Protein AF-A0AA86RTY0-F1 (afdb_monomer)

Solvent-accessible surface area (backbone atoms only — not comparable to full-atom values): 8370 Å² total; per-residue (Å²): 101,89,85,61,87,41,67,75,88,57,89,63,75,86,85,84,88,89,74,89,78,59,78,86,77,51,72,80,87,64,86,50,72,69,47,52,49,54,54,51,58,57,50,48,58,57,54,54,49,52,56,51,53,53,45,49,54,44,38,51,53,41,54,51,50,30,62,72,42,65,57,95,91,39,42,42,52,77,39,72,71,46,62,71,46,47,66,57,75,76,58,59,79,58,70,41,64,54,66,46,45,75,84,50,37,64,67,53,52,49,45,53,51,43,20,70,76,69,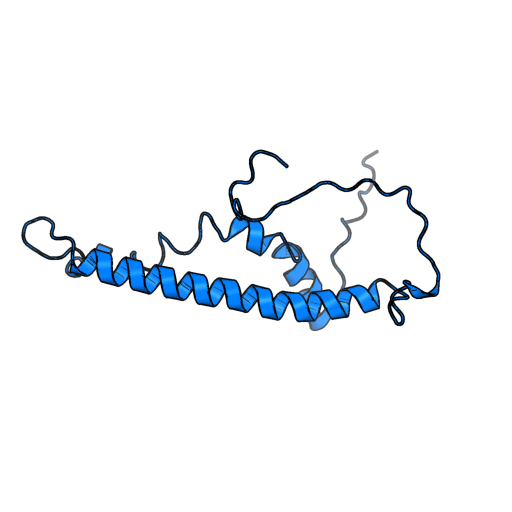69,53,81,76,85,69,77,77,82,75,75,77,85,124

Organism: NCBI:txid92480

Structure (mmCIF, N/CA/C/O backbone):
data_AF-A0AA86RTY0-F1
#
_entry.id   AF-A0AA86RTY0-F1
#
loop_
_atom_site.group_PDB
_atom_site.id
_atom_site.type_symbol
_atom_site.label_atom_id
_atom_site.label_alt_id
_atom_site.label_comp_id
_atom_site.label_asym_id
_atom_site.label_entity_id
_atom_site.label_seq_id
_atom_site.pdbx_PDB_ins_code
_atom_site.Cartn_x
_atom_site.Cartn_y
_atom_site.Cartn_z
_atom_site.occupancy
_atom_site.B_iso_or_equiv
_atom_site.auth_seq_id
_atom_site.auth_comp_id
_atom_site.auth_asym_id
_atom_site.auth_atom_id
_atom_site.pdbx_PDB_model_num
ATOM 1 N N . MET A 1 1 ? 12.054 -9.852 7.965 1.00 56.69 1 MET A N 1
ATOM 2 C CA . MET A 1 1 ? 12.010 -8.695 8.890 1.00 56.69 1 MET A CA 1
ATOM 3 C C . MET A 1 1 ? 11.259 -9.050 10.168 1.00 56.69 1 MET A C 1
ATOM 5 O O . MET A 1 1 ? 10.046 -9.225 10.128 1.00 56.69 1 MET A O 1
ATOM 9 N N . GLU A 1 2 ? 11.959 -9.172 11.294 1.00 52.41 2 GLU A N 1
ATOM 10 C CA . GLU A 1 2 ? 11.319 -9.241 12.615 1.00 52.41 2 GLU A CA 1
ATOM 11 C C . GLU A 1 2 ? 11.028 -7.813 13.103 1.00 52.41 2 GLU A C 1
ATOM 13 O O . GLU A 1 2 ? 11.868 -6.932 12.941 1.00 52.41 2 GLU A O 1
ATOM 18 N N . ASN A 1 3 ? 9.847 -7.590 13.697 1.00 75.50 3 ASN A N 1
ATOM 19 C CA . ASN A 1 3 ? 9.344 -6.306 14.234 1.00 75.50 3 ASN A CA 1
ATOM 20 C C . ASN A 1 3 ? 8.587 -5.371 13.271 1.00 75.50 3 ASN A C 1
ATOM 22 O O . ASN A 1 3 ? 8.643 -4.151 13.412 1.00 75.50 3 ASN A O 1
ATOM 26 N N . ASN A 1 4 ? 7.792 -5.922 12.350 1.00 68.00 4 ASN A N 1
ATOM 27 C CA . ASN A 1 4 ? 6.803 -5.110 11.635 1.00 68.00 4 ASN A CA 1
ATOM 28 C C . ASN A 1 4 ? 5.674 -4.662 12.580 1.00 68.00 4 ASN A C 1
ATOM 30 O O . ASN A 1 4 ? 5.064 -5.478 13.274 1.00 68.00 4 ASN A O 1
ATOM 34 N N . ILE A 1 5 ? 5.377 -3.362 12.577 1.00 75.75 5 ILE A N 1
ATOM 35 C CA . ILE A 1 5 ? 4.287 -2.754 13.357 1.00 75.75 5 ILE A CA 1
ATOM 36 C C . ILE A 1 5 ? 2.896 -3.051 12.771 1.00 75.75 5 ILE A C 1
ATOM 38 O O . ILE A 1 5 ? 1.929 -3.167 13.519 1.00 75.75 5 ILE A O 1
ATOM 42 N N . GLY A 1 6 ? 2.808 -3.257 11.453 1.00 69.75 6 GLY A N 1
ATOM 43 C CA . GLY A 1 6 ? 1.585 -3.584 10.714 1.00 69.75 6 GLY A CA 1
ATOM 44 C C . GLY A 1 6 ? 1.796 -4.759 9.755 1.00 69.75 6 GLY A C 1
ATOM 45 O O . GLY A 1 6 ? 2.922 -5.218 9.571 1.00 69.75 6 GLY A O 1
ATOM 46 N N . PHE A 1 7 ? 0.710 -5.296 9.185 1.00 74.94 7 PHE A N 1
ATOM 47 C CA . PHE A 1 7 ? 0.726 -6.519 8.355 1.00 74.94 7 PHE A CA 1
ATOM 48 C C . PHE A 1 7 ? 1.473 -7.706 8.987 1.00 74.94 7 PHE A C 1
ATOM 50 O O . PHE A 1 7 ? 2.094 -8.507 8.300 1.00 74.94 7 PHE A O 1
ATOM 57 N N . ARG A 1 8 ? 1.380 -7.864 10.312 1.00 77.62 8 ARG A N 1
ATOM 58 C CA . ARG A 1 8 ? 2.110 -8.901 11.070 1.00 77.62 8 ARG A CA 1
ATOM 59 C C . ARG A 1 8 ? 1.770 -10.339 10.671 1.00 77.62 8 ARG A C 1
ATOM 61 O O . ARG A 1 8 ? 2.541 -11.246 10.955 1.00 77.62 8 ARG A O 1
ATOM 68 N N . ILE A 1 9 ? 0.615 -10.543 10.042 1.00 83.50 9 ILE A N 1
ATOM 69 C CA . ILE A 1 9 ? 0.198 -11.844 9.511 1.00 83.50 9 ILE A CA 1
ATOM 70 C C . ILE A 1 9 ? 0.896 -12.181 8.182 1.00 83.50 9 ILE A C 1
ATOM 72 O O . ILE A 1 9 ? 1.016 -13.352 7.830 1.00 83.50 9 ILE A O 1
ATOM 76 N N . VAL A 1 10 ? 1.370 -11.164 7.451 1.00 82.88 10 VAL A N 1
ATOM 77 C CA . VAL A 1 10 ? 2.027 -11.302 6.148 1.00 82.88 10 VAL A CA 1
ATOM 78 C C . VAL A 1 10 ? 3.507 -11.615 6.350 1.00 82.88 10 VAL A C 1
ATOM 80 O O . VAL A 1 10 ? 4.209 -10.956 7.117 1.00 82.88 10 VAL A O 1
ATOM 83 N N . GLN A 1 11 ? 3.990 -12.630 5.638 1.00 85.44 11 GLN A N 1
ATOM 84 C CA . GLN A 1 11 ? 5.377 -13.079 5.708 1.00 85.44 11 GLN A CA 1
ATOM 85 C C . GLN A 1 11 ? 6.264 -12.216 4.803 1.00 85.44 11 GLN A C 1
ATOM 87 O O . GLN A 1 11 ? 6.458 -12.522 3.629 1.00 85.44 11 GLN A O 1
ATOM 92 N N . ASN A 1 12 ? 6.803 -11.126 5.351 1.00 83.62 12 ASN A N 1
ATOM 93 C CA . ASN A 1 12 ? 7.777 -10.283 4.655 1.00 83.62 12 ASN A CA 1
ATOM 94 C C . ASN A 1 12 ? 9.188 -10.880 4.784 1.00 83.62 12 ASN A C 1
ATOM 96 O O . ASN A 1 12 ? 9.735 -10.976 5.891 1.00 83.62 12 ASN A O 1
ATOM 100 N N . GLY A 1 13 ? 9.782 -11.256 3.651 1.00 85.81 13 GLY A N 1
ATOM 101 C CA . GLY A 1 13 ? 11.099 -11.887 3.581 1.00 85.81 13 GLY A CA 1
ATOM 102 C C . GLY A 1 13 ? 12.077 -11.111 2.705 1.00 85.81 13 GLY A C 1
ATOM 103 O O . GLY A 1 13 ? 11.712 -10.617 1.641 1.00 85.81 13 GLY A O 1
ATOM 104 N N . ASP A 1 14 ? 13.332 -11.052 3.142 1.00 86.31 14 ASP A N 1
ATOM 105 C CA . ASP A 1 14 ? 14.432 -10.532 2.336 1.00 86.31 14 ASP A CA 1
ATOM 106 C C . ASP A 1 14 ? 14.957 -11.652 1.432 1.00 86.31 14 ASP A C 1
ATOM 108 O O . ASP A 1 14 ? 15.220 -12.765 1.890 1.00 86.31 14 ASP A O 1
ATOM 112 N N . THR A 1 15 ? 15.089 -11.378 0.135 1.00 86.38 15 THR A N 1
ATOM 113 C CA . THR A 1 15 ? 15.514 -12.371 -0.863 1.00 86.38 15 THR A CA 1
ATOM 114 C C . THR A 1 15 ? 16.837 -11.970 -1.505 1.00 86.38 15 THR A C 1
ATOM 116 O O . THR A 1 15 ? 17.000 -10.855 -1.995 1.00 86.38 15 THR A O 1
ATOM 119 N N . VAL A 1 16 ? 17.793 -12.905 -1.527 1.00 91.50 16 VAL A N 1
ATOM 120 C CA . VAL A 1 16 ? 19.087 -12.757 -2.209 1.00 91.50 16 VAL A CA 1
ATOM 121 C C . VAL A 1 16 ? 19.109 -13.707 -3.398 1.00 91.50 16 VAL A C 1
ATOM 123 O O . VAL A 1 16 ? 19.006 -14.920 -3.234 1.00 91.50 16 VAL A O 1
ATOM 126 N N . LEU A 1 17 ? 19.231 -13.157 -4.605 1.00 89.38 17 LEU A N 1
ATOM 127 C CA . LEU A 1 17 ? 19.095 -13.917 -5.845 1.00 89.38 17 LEU A CA 1
ATOM 128 C C . LEU A 1 17 ? 20.472 -14.182 -6.474 1.00 89.38 17 LEU A C 1
ATOM 130 O O . LEU A 1 17 ? 21.176 -13.258 -6.873 1.00 89.38 17 LEU A O 1
ATOM 134 N N . LYS A 1 18 ? 20.837 -15.464 -6.584 1.00 84.12 18 LYS A N 1
ATOM 135 C CA . LYS A 1 18 ? 21.902 -15.996 -7.457 1.00 84.12 18 LYS A CA 1
ATOM 136 C C . LYS A 1 18 ? 21.384 -17.261 -8.140 1.00 84.12 18 LYS A C 1
ATOM 138 O O . LYS A 1 18 ? 21.870 -18.360 -7.896 1.00 84.12 18 LYS A O 1
ATOM 143 N N . VAL A 1 19 ? 20.322 -17.098 -8.919 1.00 90.75 19 VAL A N 1
ATOM 144 C CA . VAL A 1 19 ? 19.586 -18.200 -9.545 1.00 90.75 19 VAL A CA 1
ATOM 145 C C . VAL A 1 19 ? 19.515 -17.985 -11.050 1.00 90.75 19 VAL A C 1
ATOM 147 O O . VAL A 1 19 ? 19.443 -16.849 -11.516 1.00 90.75 19 VAL A O 1
ATOM 150 N N . PHE A 1 20 ? 19.575 -19.079 -11.804 1.00 93.25 20 PHE A N 1
ATOM 151 C CA . PHE A 1 20 ? 19.344 -19.066 -13.243 1.00 93.25 20 PHE A CA 1
ATOM 152 C C . PHE A 1 20 ? 17.837 -19.063 -13.513 1.00 93.25 20 PHE A C 1
ATOM 154 O O . PHE A 1 20 ? 17.098 -19.799 -12.860 1.00 93.25 20 PHE A O 1
ATOM 161 N N . VAL A 1 21 ? 17.401 -18.245 -14.470 1.00 91.12 21 VAL A N 1
ATOM 162 C CA . VAL A 1 21 ?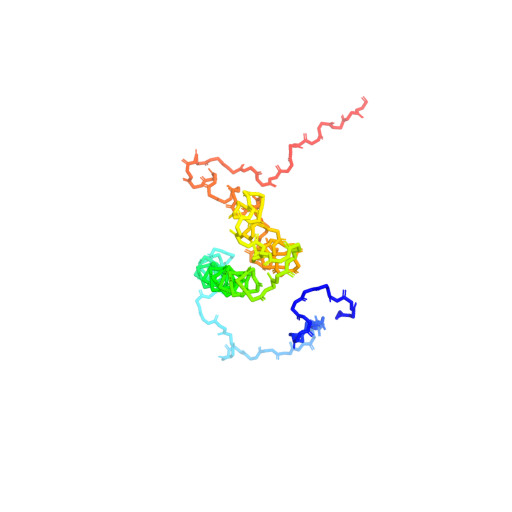 16.013 -18.185 -14.937 1.00 91.12 21 VAL A CA 1
ATOM 163 C C . VAL A 1 21 ? 16.024 -18.504 -16.435 1.00 91.12 21 VAL A C 1
ATOM 165 O O . VAL A 1 21 ? 16.697 -17.782 -17.173 1.00 91.12 21 VAL A O 1
ATOM 168 N N . PRO A 1 22 ? 15.347 -19.576 -16.884 1.00 93.69 22 PRO A N 1
ATOM 169 C CA . PRO A 1 22 ? 15.198 -19.893 -18.304 1.00 93.69 22 PRO A CA 1
ATOM 170 C C . PRO A 1 22 ? 14.472 -18.782 -19.077 1.00 93.69 22 PRO A C 1
ATOM 172 O O . PRO A 1 22 ? 13.640 -18.071 -18.514 1.00 93.69 22 PRO A O 1
ATOM 175 N N . ASP A 1 23 ? 14.731 -18.670 -20.383 1.00 89.00 23 ASP A N 1
ATOM 176 C CA . ASP A 1 23 ? 14.074 -17.663 -21.234 1.00 89.00 23 ASP A CA 1
ATOM 177 C C . ASP A 1 23 ? 12.551 -17.856 -21.326 1.00 89.00 23 ASP A C 1
ATOM 179 O O . ASP A 1 23 ? 11.820 -16.875 -21.471 1.00 89.00 23 ASP A O 1
ATOM 183 N N . ASP A 1 24 ? 12.062 -19.090 -21.182 1.00 92.50 24 ASP A N 1
ATOM 184 C CA . ASP A 1 24 ? 10.627 -19.403 -21.189 1.00 92.50 24 ASP A CA 1
ATOM 185 C C . ASP A 1 24 ? 9.884 -18.827 -19.967 1.00 92.50 24 ASP A C 1
ATOM 187 O O . ASP A 1 24 ? 8.721 -18.441 -20.076 1.00 92.50 24 ASP A O 1
ATOM 191 N N . ASP A 1 25 ? 10.566 -18.691 -18.821 1.00 91.44 25 ASP A N 1
ATOM 192 C CA . ASP A 1 25 ? 10.009 -18.107 -17.588 1.00 91.44 25 ASP A CA 1
ATOM 193 C C . ASP A 1 25 ? 10.119 -16.572 -17.566 1.00 91.44 25 ASP A C 1
ATOM 195 O O . ASP A 1 25 ? 9.659 -15.897 -16.635 1.00 91.44 25 ASP A O 1
ATOM 199 N N . ARG A 1 26 ? 10.729 -15.979 -18.600 1.00 88.69 26 ARG A N 1
ATOM 200 C CA . ARG A 1 26 ? 10.836 -14.529 -18.719 1.00 88.69 26 ARG A CA 1
ATOM 201 C C . ARG A 1 26 ? 9.463 -13.932 -19.012 1.00 88.69 26 ARG A C 1
ATOM 203 O O . ARG A 1 26 ? 8.850 -14.193 -20.045 1.00 88.69 26 ARG A O 1
ATOM 210 N N . ILE A 1 27 ? 9.029 -13.027 -18.135 1.00 88.75 27 ILE A N 1
ATOM 211 C CA . ILE A 1 27 ? 7.789 -12.265 -18.315 1.00 88.75 27 ILE A CA 1
ATOM 212 C C . ILE A 1 27 ? 7.880 -11.447 -19.608 1.00 88.75 27 ILE A C 1
ATOM 214 O O . ILE A 1 27 ? 8.647 -10.485 -19.718 1.00 88.75 27 ILE A O 1
ATOM 218 N N . GLN A 1 28 ? 7.070 -11.835 -20.587 1.00 85.25 28 GLN A N 1
ATOM 219 C CA . GLN A 1 28 ? 6.981 -11.153 -21.870 1.00 85.25 28 GLN A CA 1
ATOM 220 C C . GLN A 1 28 ? 6.250 -9.812 -21.699 1.00 85.25 28 GLN A C 1
ATOM 222 O O . GLN A 1 28 ? 5.281 -9.706 -20.950 1.00 85.25 28 GLN A O 1
ATOM 227 N N . GLY A 1 29 ? 6.714 -8.768 -22.390 1.00 81.94 29 GLY A N 1
ATOM 228 C CA . GLY A 1 29 ? 6.083 -7.441 -22.353 1.00 81.94 29 GLY A CA 1
ATOM 229 C C . GLY A 1 29 ? 6.553 -6.505 -21.233 1.00 81.94 29 GLY A C 1
ATOM 230 O O . GLY A 1 29 ? 6.077 -5.375 -21.164 1.00 81.94 29 GLY A O 1
ATOM 231 N N . VAL A 1 30 ? 7.514 -6.919 -20.398 1.00 85.44 30 VAL A N 1
ATOM 232 C CA . VAL A 1 30 ? 8.180 -6.037 -19.424 1.00 85.44 30 VAL A CA 1
ATOM 233 C C . VAL A 1 30 ? 9.609 -5.770 -19.888 1.00 85.44 30 VAL A C 1
ATOM 235 O O . VAL A 1 30 ? 10.522 -6.541 -19.601 1.00 85.44 30 VAL A O 1
ATOM 238 N N . ASN A 1 31 ? 9.803 -4.671 -20.620 1.00 87.81 31 ASN A N 1
ATOM 239 C CA . ASN A 1 31 ? 11.119 -4.302 -21.163 1.00 87.81 31 ASN A CA 1
ATOM 240 C C . ASN A 1 31 ? 11.666 -2.991 -20.584 1.00 87.81 31 ASN A C 1
ATOM 242 O O . ASN A 1 31 ? 12.850 -2.698 -20.738 1.00 87.81 31 ASN A O 1
ATOM 246 N N . SER A 1 32 ? 10.830 -2.198 -19.907 1.00 89.38 32 SER A N 1
ATOM 247 C CA . SER A 1 32 ? 11.229 -0.918 -19.322 1.00 89.38 32 SER A CA 1
ATOM 248 C C . SER A 1 32 ? 10.543 -0.650 -17.982 1.00 89.38 32 SER A C 1
ATOM 250 O O . SER A 1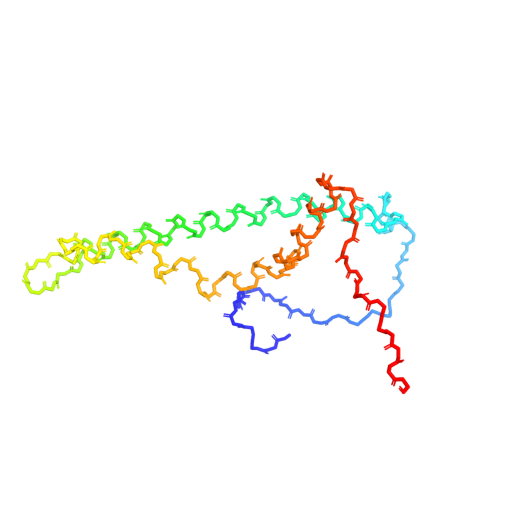 32 ? 9.515 -1.235 -17.637 1.00 89.38 32 SER A O 1
ATOM 252 N N . PHE A 1 33 ? 11.086 0.308 -17.227 1.00 85.25 33 PHE A N 1
ATOM 253 C CA . PHE A 1 33 ? 10.466 0.817 -16.003 1.00 85.25 33 PHE A CA 1
ATOM 254 C C . PHE A 1 33 ? 9.056 1.381 -16.248 1.00 85.25 33 PHE A C 1
ATOM 256 O O . PHE A 1 33 ? 8.204 1.322 -15.365 1.00 85.25 33 PHE A O 1
ATOM 263 N N . GLN A 1 34 ? 8.782 1.870 -17.461 1.00 82.56 34 GLN A N 1
ATOM 264 C CA . GLN A 1 34 ? 7.450 2.341 -17.846 1.00 82.56 34 GLN A CA 1
ATOM 265 C C . GLN A 1 34 ? 6.393 1.230 -17.797 1.00 82.56 34 GLN A C 1
ATOM 267 O O . GLN A 1 34 ? 5.264 1.487 -17.387 1.00 82.56 34 GLN A O 1
ATOM 272 N N . ASP A 1 35 ? 6.751 -0.005 -18.153 1.00 84.56 35 ASP A N 1
ATOM 273 C CA . ASP A 1 35 ? 5.817 -1.133 -18.104 1.00 84.56 35 ASP A CA 1
ATOM 274 C C . ASP A 1 35 ? 5.538 -1.550 -16.659 1.00 84.56 35 ASP A C 1
ATOM 276 O O . ASP A 1 35 ? 4.393 -1.829 -16.305 1.00 84.56 35 ASP A O 1
ATOM 280 N N . ARG A 1 36 ? 6.549 -1.463 -15.780 1.00 82.81 36 ARG A N 1
ATOM 281 C CA . ARG A 1 36 ? 6.350 -1.643 -14.332 1.00 82.81 36 ARG A CA 1
ATOM 282 C C . ARG A 1 36 ? 5.429 -0.579 -13.740 1.00 82.81 36 ARG A C 1
ATOM 284 O O . ARG A 1 36 ? 4.568 -0.911 -12.933 1.00 82.81 36 ARG A O 1
ATOM 291 N N . ASN A 1 37 ? 5.545 0.675 -14.181 1.00 84.56 37 ASN A N 1
ATOM 292 C CA . ASN A 1 37 ? 4.662 1.747 -13.716 1.00 84.56 37 ASN A CA 1
ATOM 293 C C . ASN A 1 37 ? 3.186 1.494 -14.050 1.00 84.56 37 ASN A C 1
ATOM 295 O O . ASN A 1 37 ? 2.331 1.862 -13.250 1.00 84.56 37 ASN A O 1
ATOM 299 N N . LYS A 1 38 ? 2.873 0.842 -15.179 1.00 84.06 38 LYS A N 1
ATOM 300 C CA . LYS A 1 38 ? 1.488 0.466 -15.519 1.00 84.06 38 LYS A CA 1
ATOM 301 C C . LYS A 1 38 ? 0.921 -0.541 -14.515 1.00 84.06 38 LYS A C 1
ATOM 303 O O . LYS A 1 38 ? -0.205 -0.377 -14.057 1.00 84.06 38 LYS A O 1
ATOM 308 N N . VAL A 1 39 ? 1.713 -1.546 -14.137 1.00 86.12 39 VAL A N 1
ATOM 309 C CA . VAL A 1 39 ? 1.314 -2.550 -13.135 1.00 86.12 39 VAL A CA 1
ATOM 310 C C . VAL A 1 39 ? 1.109 -1.898 -11.766 1.00 86.12 39 VAL A C 1
ATOM 312 O O . VAL A 1 39 ? 0.080 -2.122 -11.132 1.00 86.12 39 VAL A O 1
ATOM 315 N N . LEU A 1 40 ? 2.033 -1.026 -11.348 1.00 85.56 40 LEU A N 1
ATOM 316 C CA . LEU A 1 40 ? 1.917 -0.278 -10.091 1.00 85.56 40 LEU A CA 1
ATOM 317 C C . LEU A 1 40 ? 0.685 0.639 -10.078 1.00 85.56 40 LEU A C 1
ATOM 319 O O . LEU A 1 40 ? 0.006 0.747 -9.061 1.00 85.56 40 LEU A O 1
ATOM 323 N N . ALA A 1 41 ? 0.350 1.275 -11.206 1.00 82.69 41 ALA A N 1
ATOM 324 C CA . ALA A 1 41 ? -0.846 2.108 -11.310 1.00 82.69 41 ALA A CA 1
ATOM 325 C C . ALA A 1 41 ? -2.131 1.305 -11.050 1.00 82.69 41 ALA A C 1
ATOM 327 O O . ALA A 1 41 ? -2.998 1.762 -10.308 1.00 82.69 41 ALA A O 1
ATOM 328 N N . VAL A 1 42 ? -2.233 0.091 -11.600 1.00 82.00 42 VAL A N 1
ATOM 329 C CA . VAL A 1 42 ? -3.384 -0.796 -11.367 1.00 82.00 42 VAL A CA 1
ATOM 330 C C . VAL A 1 42 ? -3.390 -1.338 -9.932 1.00 82.00 42 VAL A C 1
ATOM 332 O O . VAL A 1 42 ? -4.443 -1.353 -9.294 1.00 82.00 42 VAL A O 1
ATOM 335 N N . SER A 1 43 ? -2.228 -1.724 -9.391 1.00 82.50 43 SER A N 1
ATOM 336 C CA . SER A 1 43 ? -2.104 -2.221 -8.009 1.00 82.50 43 SER A CA 1
ATOM 337 C C . SER A 1 43 ? -2.591 -1.191 -6.981 1.00 82.50 43 SER A C 1
ATOM 339 O O . SER A 1 43 ? -3.364 -1.518 -6.078 1.00 82.50 43 SER A O 1
ATOM 341 N N . ARG A 1 44 ? -2.251 0.093 -7.173 1.00 83.38 44 ARG A N 1
ATOM 342 C CA . ARG A 1 44 ? -2.677 1.197 -6.291 1.00 83.38 44 ARG A CA 1
ATOM 343 C C . ARG A 1 44 ? -4.191 1.327 -6.158 1.00 83.38 44 ARG A C 1
ATOM 345 O O . ARG A 1 44 ? -4.675 1.663 -5.079 1.00 83.38 44 ARG A O 1
ATOM 352 N N . VAL A 1 45 ? -4.946 1.034 -7.217 1.00 79.88 45 VAL A N 1
ATOM 353 C CA . VAL A 1 45 ? -6.417 1.053 -7.167 1.00 79.88 45 VAL A CA 1
ATOM 354 C C . VAL A 1 45 ? -6.938 -0.023 -6.212 1.00 79.88 45 VAL A C 1
ATOM 356 O O . VAL A 1 45 ? -7.837 0.238 -5.414 1.00 79.88 45 VAL A O 1
ATOM 359 N N . MET A 1 46 ? -6.337 -1.214 -6.238 1.00 78.44 46 MET A N 1
ATOM 360 C CA . MET A 1 46 ? -6.725 -2.315 -5.352 1.00 78.44 46 MET A CA 1
ATOM 361 C C . MET A 1 46 ? -6.366 -2.022 -3.893 1.00 78.44 46 MET A C 1
ATOM 363 O O . MET A 1 46 ? -7.170 -2.275 -2.994 1.00 78.44 46 MET A O 1
ATOM 367 N N . VAL A 1 47 ? -5.201 -1.419 -3.653 1.00 79.25 47 VAL A N 1
ATOM 368 C CA . VAL A 1 47 ? -4.781 -1.003 -2.307 1.00 79.25 47 VAL A CA 1
ATOM 369 C C . VAL A 1 47 ? -5.687 0.100 -1.746 1.00 79.25 47 VAL A C 1
ATOM 371 O O . VAL A 1 47 ? -6.061 0.056 -0.572 1.00 79.25 47 VAL A O 1
ATOM 374 N N . ALA A 1 48 ? -6.141 1.043 -2.579 1.00 74.94 48 ALA A N 1
ATOM 375 C CA . ALA A 1 48 ? -7.109 2.057 -2.157 1.00 74.94 48 ALA A CA 1
ATOM 376 C C . ALA A 1 48 ? -8.421 1.430 -1.648 1.00 74.94 48 ALA A C 1
ATOM 378 O O . ALA A 1 48 ? -9.006 1.905 -0.671 1.00 74.94 48 ALA A O 1
ATOM 379 N N . TRP A 1 49 ? -8.857 0.321 -2.249 1.00 79.88 49 TRP A N 1
ATOM 380 C CA . TRP A 1 49 ? -10.061 -0.389 -1.817 1.00 79.88 49 TRP A CA 1
ATOM 381 C C . TRP A 1 49 ? -9.916 -1.028 -0.428 1.00 79.88 49 TRP A C 1
ATOM 383 O O . TRP A 1 49 ? -10.867 -1.043 0.356 1.00 79.88 49 TRP A O 1
ATOM 393 N N . GLN A 1 50 ? -8.714 -1.496 -0.079 1.00 80.50 50 GLN A N 1
ATOM 394 C CA . GLN A 1 50 ? -8.426 -2.056 1.247 1.00 80.50 50 GLN A CA 1
ATOM 395 C C . GLN A 1 50 ? -8.578 -1.001 2.351 1.00 80.50 50 GLN A C 1
ATOM 397 O O . GLN A 1 50 ? -9.184 -1.275 3.389 1.00 80.50 50 GLN A O 1
ATOM 402 N N . LEU A 1 51 ? -8.109 0.229 2.103 1.00 71.56 51 LEU A N 1
ATOM 403 C CA . LEU A 1 51 ? -8.255 1.353 3.037 1.00 71.56 51 LEU A CA 1
ATOM 404 C C . LEU A 1 51 ? -9.719 1.710 3.285 1.00 71.56 51 LEU A C 1
ATOM 406 O O . LEU A 1 51 ? -10.088 2.010 4.421 1.00 71.56 51 LEU A O 1
ATOM 410 N N . ILE A 1 52 ? -10.549 1.667 2.239 1.00 76.81 52 ILE A N 1
ATOM 411 C CA . ILE A 1 52 ? -11.989 1.933 2.331 1.00 76.81 52 ILE A CA 1
ATOM 412 C C . ILE A 1 52 ? -12.677 0.847 3.165 1.00 76.81 52 ILE A C 1
ATOM 414 O O . ILE A 1 52 ? -13.418 1.171 4.094 1.00 76.81 52 ILE A O 1
ATOM 418 N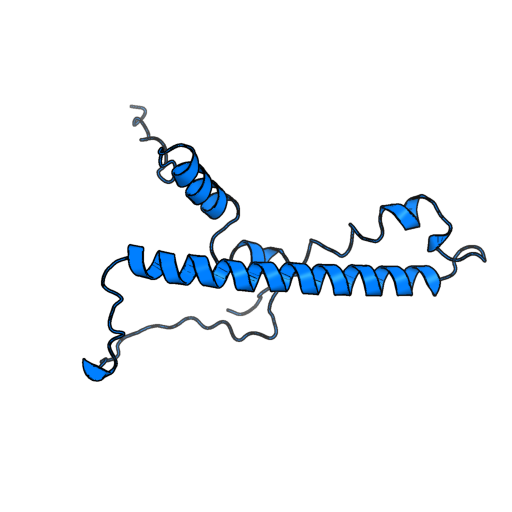 N . GLY A 1 53 ? -12.397 -0.431 2.897 1.00 81.06 53 GLY A N 1
ATOM 419 C CA . GLY A 1 53 ? -12.974 -1.545 3.654 1.00 81.06 53 GLY A CA 1
ATOM 420 C C . GLY A 1 53 ? -12.613 -1.494 5.141 1.00 81.06 53 GLY A C 1
ATOM 421 O O . GLY A 1 53 ? -13.494 -1.561 6.002 1.00 81.06 53 GLY A O 1
ATOM 422 N N . LEU A 1 54 ? -11.333 -1.273 5.446 1.00 75.06 54 LEU A N 1
ATOM 423 C CA . LEU A 1 54 ? -10.852 -1.119 6.819 1.00 75.06 54 LEU A CA 1
ATOM 424 C C . LEU A 1 54 ? -11.527 0.074 7.515 1.00 75.06 54 LEU A C 1
ATOM 426 O O . LEU A 1 54 ? -12.050 -0.032 8.624 1.00 75.06 54 LEU A O 1
ATOM 430 N N . SER A 1 55 ? -11.594 1.199 6.808 1.00 72.12 55 SER A N 1
ATOM 431 C CA . SER A 1 55 ? -12.272 2.418 7.233 1.00 72.12 55 SER A CA 1
ATOM 432 C C . SER A 1 55 ? -13.742 2.217 7.598 1.00 72.12 55 SER A C 1
ATOM 434 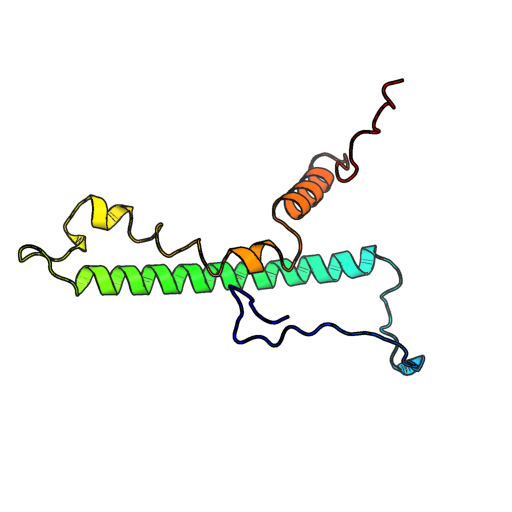O O . SER A 1 55 ? -14.222 2.853 8.540 1.00 72.12 55 SER A O 1
ATOM 436 N N . MET A 1 56 ? -14.461 1.393 6.835 1.00 76.62 56 MET A N 1
ATOM 437 C CA . MET A 1 56 ? -15.868 1.079 7.078 1.00 76.62 56 MET A CA 1
ATOM 438 C C . MET A 1 56 ? -16.023 0.145 8.280 1.00 76.62 56 MET A C 1
ATOM 440 O O . MET A 1 56 ? -16.841 0.426 9.155 1.00 76.62 56 MET A O 1
ATOM 444 N N . GLY A 1 57 ? -15.199 -0.904 8.370 1.00 77.31 57 GLY A N 1
ATOM 445 C CA . GLY A 1 57 ? -15.215 -1.842 9.496 1.00 77.31 57 GLY A CA 1
ATOM 446 C C . GLY A 1 57 ? -14.935 -1.155 10.834 1.00 77.31 57 GLY A C 1
ATOM 447 O O . GLY A 1 57 ? -15.633 -1.395 11.818 1.00 77.31 57 GLY A O 1
ATOM 448 N N . ILE A 1 58 ? -13.978 -0.225 10.859 1.00 73.06 58 ILE A N 1
ATOM 449 C CA . ILE A 1 58 ? -13.650 0.554 12.058 1.00 73.06 58 ILE A CA 1
ATOM 450 C C . ILE A 1 58 ? -14.825 1.439 12.482 1.00 73.06 58 ILE A C 1
ATOM 452 O O . ILE A 1 58 ? -15.189 1.441 13.658 1.00 73.06 58 ILE A O 1
ATOM 456 N N . CYS A 1 59 ? -15.443 2.180 11.554 1.00 72.25 59 CYS A N 1
ATOM 457 C CA . CYS A 1 59 ? -16.551 3.057 11.936 1.00 72.25 59 CYS A CA 1
ATOM 458 C C . CYS A 1 59 ? -17.799 2.256 12.363 1.00 72.25 59 CYS A C 1
ATOM 460 O O . CYS A 1 59 ? -18.475 2.693 13.295 1.00 72.25 59 CYS A O 1
ATOM 462 N N . ASP A 1 60 ? -18.062 1.068 11.798 1.00 79.00 60 ASP A N 1
ATOM 463 C CA . ASP A 1 60 ? -19.137 0.186 12.289 1.00 79.00 60 ASP A CA 1
ATOM 464 C C . ASP A 1 60 ? -18.846 -0.334 13.709 1.00 79.00 60 ASP A C 1
ATOM 466 O O . ASP A 1 60 ? -19.689 -0.221 14.602 1.00 79.00 60 ASP A O 1
ATOM 470 N N . MET A 1 61 ? -17.623 -0.809 13.973 1.00 75.81 61 MET A N 1
ATOM 471 C CA . MET A 1 61 ? -17.226 -1.282 15.307 1.00 75.81 61 MET A CA 1
ATOM 472 C C . MET A 1 61 ? -17.273 -0.169 16.360 1.00 75.81 61 MET A C 1
ATOM 474 O O . MET A 1 61 ? -17.830 -0.369 17.442 1.00 75.81 61 MET A O 1
ATOM 478 N N . CYS A 1 62 ? -16.760 1.025 16.047 1.00 73.19 62 CYS A N 1
ATOM 479 C CA . CYS A 1 62 ? -16.844 2.190 16.931 1.00 73.19 62 CYS A CA 1
ATOM 480 C C . CYS A 1 62 ? -18.297 2.573 17.231 1.00 73.19 62 CYS A C 1
ATOM 482 O O . CYS A 1 62 ? -18.642 2.862 18.378 1.00 73.19 62 CYS A O 1
ATOM 484 N N . HIS A 1 63 ? -19.161 2.563 16.213 1.00 71.94 63 HIS A N 1
ATOM 485 C CA . HIS A 1 63 ? -20.577 2.890 16.371 1.00 71.94 63 HIS A CA 1
ATOM 486 C C . HIS A 1 63 ? -21.306 1.891 17.271 1.00 71.94 63 HIS A C 1
ATOM 488 O O . HIS A 1 63 ? -22.059 2.301 18.157 1.00 71.94 63 HIS A O 1
ATOM 494 N N . ARG A 1 64 ? -21.054 0.588 17.092 1.00 77.25 64 ARG A N 1
ATOM 495 C CA . ARG A 1 64 ? -21.589 -0.467 17.970 1.00 77.25 64 ARG A CA 1
ATOM 496 C C . ARG A 1 64 ? -21.100 -0.286 19.406 1.00 77.25 64 ARG A C 1
ATOM 498 O O . ARG A 1 64 ? -21.914 -0.189 20.324 1.00 77.25 64 ARG A O 1
ATOM 505 N N . TYR A 1 65 ? -19.792 -0.110 19.592 1.00 76.62 65 TYR A N 1
ATOM 506 C CA . TYR A 1 65 ? -19.184 0.053 20.913 1.00 76.62 65 TYR A CA 1
ATOM 507 C C . TYR A 1 65 ? -19.752 1.250 21.690 1.00 76.62 65 TYR A C 1
ATOM 509 O O . TYR A 1 65 ? -20.053 1.143 22.880 1.00 76.62 65 TYR A O 1
ATOM 517 N N . LEU A 1 66 ? -19.955 2.391 21.023 1.00 72.44 66 LEU A N 1
ATOM 518 C CA . LEU A 1 66 ? -20.505 3.593 21.657 1.00 72.44 66 LEU A CA 1
ATOM 519 C C . LEU A 1 66 ? -21.981 3.480 22.056 1.00 72.44 66 LEU A C 1
ATOM 521 O O . LEU A 1 66 ? -22.421 4.209 22.952 1.00 72.44 66 LEU A O 1
ATOM 525 N N . LYS A 1 67 ? -22.749 2.610 21.392 1.00 73.81 67 LYS A N 1
ATOM 526 C CA . LYS A 1 67 ? -24.142 2.322 21.756 1.00 73.81 67 LYS A CA 1
ATOM 527 C C . LYS A 1 67 ? -24.233 1.380 22.951 1.00 73.81 67 LYS A C 1
ATOM 529 O O . LYS A 1 67 ? -25.096 1.566 23.806 1.00 73.81 67 LYS A O 1
ATOM 534 N N . GLU A 1 68 ? -23.351 0.390 23.012 1.00 79.75 68 GLU A N 1
ATOM 535 C CA . GLU A 1 68 ? -23.373 -0.648 24.045 1.00 79.75 68 GLU A CA 1
ATOM 536 C C . GLU A 1 68 ? -22.753 -0.174 25.366 1.00 79.75 68 GLU A C 1
ATOM 538 O O . GLU A 1 68 ? -23.257 -0.490 26.448 1.00 79.75 68 GLU A O 1
ATOM 543 N N . ARG A 1 69 ? -21.687 0.637 25.315 1.00 76.12 69 ARG A N 1
ATOM 544 C CA . ARG A 1 69 ? -21.063 1.172 26.529 1.00 76.12 69 ARG A CA 1
ATOM 545 C C . ARG A 1 69 ? -21.874 2.318 27.133 1.00 76.12 69 ARG A C 1
ATOM 547 O O . ARG A 1 69 ? -22.085 3.361 26.514 1.00 76.12 69 ARG A O 1
ATOM 554 N N . LYS A 1 70 ? -22.230 2.158 28.412 1.00 77.19 70 LYS A N 1
ATOM 555 C CA . LYS A 1 70 ? -22.844 3.195 29.254 1.00 77.19 70 LYS A CA 1
ATOM 556 C C . LYS A 1 70 ? -21.819 3.779 30.231 1.00 77.19 70 LYS A C 1
ATOM 558 O O . LYS A 1 70 ? -21.058 3.032 30.846 1.00 77.19 70 LYS A O 1
ATOM 563 N N . ARG A 1 71 ? -21.809 5.103 30.397 1.00 65.50 71 ARG A N 1
ATOM 564 C CA . ARG A 1 71 ? -21.031 5.827 31.421 1.00 65.50 71 ARG A CA 1
ATOM 565 C C . ARG A 1 71 ? -21.917 6.934 31.988 1.00 65.50 71 ARG A C 1
ATOM 567 O O . ARG A 1 71 ? -22.622 7.585 31.228 1.00 65.50 71 ARG A O 1
ATOM 574 N N . PHE A 1 72 ? -21.925 7.101 33.311 1.00 74.81 72 PHE A N 1
ATOM 575 C CA . PHE A 1 72 ? -22.868 7.994 34.011 1.00 74.81 72 PHE A CA 1
ATOM 576 C C . PHE A 1 72 ? -24.351 7.665 33.748 1.00 74.81 72 PHE A C 1
ATOM 578 O O . PHE A 1 72 ? -25.191 8.550 33.657 1.00 74.81 72 PHE A O 1
ATOM 585 N N . GLY A 1 73 ? -24.675 6.378 33.586 1.00 73.06 73 GLY A N 1
ATOM 586 C CA . GLY A 1 73 ? -26.052 5.917 33.365 1.00 73.06 73 GLY A CA 1
ATOM 587 C C . GLY A 1 73 ? -26.591 6.103 31.940 1.00 73.06 73 GLY A C 1
ATOM 588 O O . GLY A 1 73 ? -27.638 5.540 31.629 1.00 73.06 73 GLY A O 1
ATOM 589 N N . VAL A 1 74 ? -25.868 6.792 31.048 1.00 75.56 74 VAL A N 1
ATOM 590 C CA . VAL A 1 74 ? -26.268 7.022 29.647 1.00 75.56 74 VAL A CA 1
ATOM 591 C C . VAL A 1 74 ? -25.267 6.414 28.649 1.00 75.56 74 VAL A C 1
ATOM 593 O O . VAL A 1 74 ? -24.098 6.213 28.993 1.00 75.56 74 VAL A O 1
ATOM 596 N N . PRO A 1 75 ? -25.687 6.081 27.413 1.00 69.19 75 PRO A N 1
ATOM 597 C CA . PRO A 1 75 ? -24.776 5.617 26.363 1.00 69.19 75 PRO A CA 1
ATOM 598 C C . PRO A 1 75 ? -23.735 6.683 25.996 1.00 69.19 75 PRO A C 1
ATOM 600 O O . PRO A 1 75 ? -24.073 7.863 25.892 1.00 69.19 75 PRO A O 1
ATOM 603 N N . LEU A 1 76 ? -22.484 6.287 25.724 1.00 68.06 76 LEU A N 1
ATOM 604 C CA . LEU A 1 76 ? -21.434 7.246 25.338 1.00 68.06 76 LEU A CA 1
ATOM 605 C C . LEU A 1 76 ? -21.762 8.018 24.045 1.00 68.06 76 LEU A C 1
ATOM 607 O O . LEU A 1 76 ? -21.327 9.158 23.887 1.00 68.06 76 LEU A O 1
ATOM 611 N N . ALA A 1 77 ? -22.570 7.437 23.152 1.00 63.94 77 ALA A N 1
ATOM 612 C CA . ALA A 1 77 ? -23.056 8.088 21.930 1.00 63.94 77 ALA A CA 1
ATOM 613 C C . ALA A 1 77 ? -23.968 9.317 22.170 1.00 63.94 77 ALA A C 1
ATOM 615 O O . ALA A 1 77 ? -24.291 10.041 21.218 1.00 63.94 77 ALA A O 1
ATOM 616 N N . ALA A 1 78 ? -24.430 9.534 23.408 1.00 61.34 78 ALA A N 1
ATOM 617 C CA . ALA A 1 78 ? -25.260 10.677 23.789 1.00 61.34 78 ALA A CA 1
ATOM 618 C C . ALA A 1 78 ? -24.441 11.956 24.042 1.00 61.34 78 ALA A C 1
ATOM 620 O O . ALA A 1 78 ? -24.987 13.052 23.950 1.00 61.34 78 ALA A O 1
ATOM 621 N N . PHE A 1 79 ? -23.137 11.837 24.308 1.00 59.56 79 PHE A N 1
ATOM 622 C CA . PHE A 1 79 ? -22.267 12.993 24.518 1.00 59.56 79 PHE A CA 1
ATOM 623 C C . PHE A 1 79 ? -21.769 13.554 23.180 1.00 59.56 79 PHE A C 1
ATOM 625 O O . PHE A 1 79 ? -21.352 12.803 22.297 1.00 59.56 79 PHE A O 1
ATOM 632 N N . GLN A 1 80 ? -21.770 14.884 23.040 1.00 50.00 80 GLN A N 1
ATOM 633 C CA . GLN A 1 80 ? -21.373 15.594 21.816 1.00 50.00 80 GLN A CA 1
ATOM 634 C C . GLN A 1 80 ? -19.962 15.205 21.341 1.00 50.00 80 GLN A C 1
ATOM 636 O O . GLN A 1 80 ? -19.782 14.893 20.168 1.00 50.00 80 GLN A O 1
ATOM 641 N N . SER A 1 81 ? -19.003 15.077 22.265 1.00 52.12 81 SER A N 1
ATOM 642 C CA . SER A 1 81 ? -17.633 14.624 21.976 1.00 52.12 81 SER A CA 1
ATOM 643 C C . SER A 1 81 ? -17.557 13.157 21.534 1.00 52.12 81 SER A C 1
ATOM 645 O O . SER A 1 81 ? -16.681 12.778 20.763 1.00 52.12 81 SER A O 1
ATOM 647 N N . GLY A 1 82 ? -18.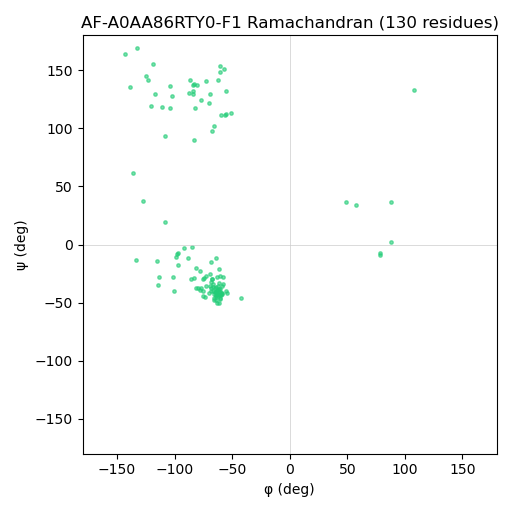478 12.310 22.005 1.00 53.78 82 GLY A N 1
ATOM 648 C CA . GLY A 1 82 ? -18.546 10.900 21.621 1.00 53.78 82 GLY A CA 1
ATOM 649 C C . GLY A 1 82 ? -19.058 10.700 20.195 1.00 53.78 82 GLY A C 1
ATOM 650 O O . GLY A 1 82 ? -18.680 9.720 19.565 1.00 53.78 82 GLY A O 1
ATOM 651 N N . LYS A 1 83 ? -19.873 11.631 19.678 1.00 47.72 83 LYS A N 1
ATOM 652 C CA . LYS A 1 83 ? -20.487 11.586 18.338 1.00 47.72 83 LYS A CA 1
ATOM 653 C C . LYS A 1 83 ? -19.554 12.049 17.215 1.00 47.72 83 LYS A C 1
ATOM 655 O O . LYS A 1 83 ? -19.594 11.485 16.129 1.00 47.72 83 LYS A O 1
ATOM 660 N N . SER A 1 84 ? -18.731 13.068 17.466 1.00 43.62 84 SER A N 1
ATOM 661 C CA . SER A 1 84 ? -17.818 13.646 16.467 1.00 43.62 84 SER A CA 1
ATOM 662 C C . SER A 1 84 ? -16.476 12.914 16.378 1.00 43.62 84 SER A C 1
ATOM 664 O O . SER A 1 84 ? -15.873 12.852 15.310 1.00 43.62 84 SER A O 1
ATOM 666 N N . ASN A 1 85 ? -16.010 12.321 17.481 1.00 49.59 85 ASN A N 1
ATOM 667 C CA . ASN A 1 85 ? -14.631 11.831 17.589 1.00 49.59 85 ASN A CA 1
ATOM 668 C C . ASN A 1 85 ? -14.516 10.315 17.312 1.00 49.59 85 ASN A C 1
ATOM 670 O O . ASN A 1 85 ? -13.415 9.781 17.194 1.00 49.59 85 ASN A O 1
ATOM 674 N N . SER A 1 86 ? -15.644 9.607 17.185 1.00 50.28 86 SER A N 1
ATOM 675 C CA . SER A 1 86 ? -15.714 8.139 17.078 1.00 50.28 86 SER A CA 1
ATOM 676 C C . SER A 1 86 ? -15.144 7.574 15.785 1.00 50.28 86 SER A C 1
ATOM 678 O O . SER A 1 86 ? -14.547 6.501 15.796 1.00 50.28 86 SER A O 1
ATOM 680 N N . CYS A 1 87 ? -15.356 8.267 14.668 1.00 49.03 87 CYS A N 1
ATOM 681 C CA . CYS A 1 87 ? -14.920 7.788 13.354 1.00 49.03 87 CYS A CA 1
ATOM 682 C C . CYS A 1 87 ? -13.513 8.307 12.995 1.00 49.03 87 CYS A C 1
ATOM 684 O O . CYS A 1 87 ? -12.965 7.903 11.978 1.00 49.03 87 CYS A O 1
ATOM 686 N N . LEU A 1 88 ? -12.896 9.151 13.839 1.00 47.94 88 LEU A N 1
ATOM 687 C CA . LEU A 1 88 ? -11.564 9.723 13.594 1.00 47.94 88 LEU A CA 1
ATOM 688 C C . LEU A 1 88 ? -10.444 9.005 14.363 1.00 47.94 88 LEU A C 1
ATOM 690 O O . LEU A 1 88 ? -9.381 8.768 13.801 1.00 47.94 88 LEU A O 1
ATOM 694 N N . VAL A 1 89 ? -10.672 8.618 15.624 1.00 51.88 89 VAL A N 1
ATOM 695 C CA . VAL A 1 89 ? -9.583 8.164 16.518 1.00 51.88 89 VAL A CA 1
ATOM 696 C C . VAL A 1 89 ? -9.088 6.746 16.207 1.00 51.88 89 VAL A C 1
ATOM 698 O O . VAL A 1 89 ? -7.913 6.455 16.392 1.00 51.88 89 VAL A O 1
ATOM 701 N N . ALA A 1 90 ? -9.948 5.868 15.689 1.00 47.66 90 ALA A N 1
ATOM 702 C CA . ALA A 1 90 ? -9.572 4.482 15.400 1.00 47.66 90 ALA A CA 1
ATOM 703 C C . ALA A 1 90 ? -9.177 4.238 13.930 1.00 47.66 90 ALA A C 1
ATOM 705 O O . ALA A 1 90 ? -8.723 3.151 13.599 1.00 47.66 90 ALA A O 1
ATOM 706 N N . LYS A 1 91 ? -9.344 5.231 13.043 1.00 41.56 91 LYS A N 1
ATOM 707 C CA . LYS A 1 91 ? -9.323 5.055 11.579 1.00 41.56 91 LYS A CA 1
ATOM 708 C C . LYS A 1 91 ? -7.934 5.166 10.922 1.00 41.56 91 LYS A C 1
ATOM 710 O O . LYS A 1 91 ? -7.821 4.830 9.752 1.00 41.56 91 LYS A O 1
ATOM 715 N N . ALA A 1 92 ? -6.887 5.637 11.610 1.00 50.31 92 ALA A N 1
ATOM 716 C CA . ALA A 1 92 ? -5.699 6.148 10.904 1.00 50.31 92 ALA A CA 1
ATOM 717 C C . ALA A 1 92 ? -4.314 5.691 11.392 1.00 50.31 92 ALA A C 1
ATOM 719 O O . ALA A 1 92 ? -3.349 5.930 10.678 1.00 50.31 92 ALA A O 1
ATOM 720 N N . PHE A 1 93 ? -4.166 5.077 12.571 1.00 48.84 93 PHE A N 1
ATOM 721 C CA . PHE A 1 93 ? -2.842 5.103 13.217 1.00 48.84 93 PHE A CA 1
ATOM 722 C C . PHE A 1 93 ? -1.984 3.835 13.084 1.00 48.84 93 PHE A C 1
ATOM 724 O O . PHE A 1 93 ? -0.769 3.958 13.103 1.00 48.84 93 PHE A O 1
ATOM 731 N N . CYS A 1 94 ? -2.556 2.632 12.939 1.00 49.22 94 CYS A N 1
ATOM 732 C CA . CYS A 1 94 ? -1.746 1.398 13.018 1.00 49.22 94 CYS A CA 1
ATOM 733 C C . CYS A 1 94 ? -1.663 0.587 11.717 1.00 49.22 94 CYS A C 1
ATOM 735 O O . CYS A 1 94 ? -0.609 0.037 11.415 1.00 49.22 94 CYS A O 1
ATOM 737 N N . ASP A 1 95 ? -2.723 0.553 10.909 1.00 49.94 95 ASP A N 1
ATOM 738 C CA . ASP A 1 95 ? -2.718 -0.189 9.634 1.00 49.94 95 ASP A CA 1
ATOM 739 C C . ASP A 1 95 ? -2.454 0.710 8.421 1.00 49.94 95 ASP A C 1
ATOM 741 O O . ASP A 1 95 ? -2.227 0.235 7.311 1.00 49.94 95 ASP A O 1
ATOM 745 N N . LEU A 1 96 ? -2.481 2.025 8.626 1.00 54.69 96 LEU A N 1
ATOM 746 C CA . LEU A 1 96 ? -2.319 3.004 7.563 1.00 54.69 96 LEU A CA 1
ATOM 747 C C . LEU A 1 96 ? -0.850 3.151 7.151 1.00 54.69 96 LEU A C 1
ATOM 749 O O . LEU A 1 96 ? -0.553 3.289 5.972 1.00 54.69 96 LEU A O 1
ATOM 753 N N . GLU A 1 97 ? 0.066 3.086 8.114 1.00 56.00 97 GLU A N 1
ATOM 754 C CA . GLU A 1 97 ? 1.486 3.394 7.920 1.00 56.00 97 GLU A CA 1
ATOM 755 C C . GLU A 1 97 ? 2.179 2.488 6.886 1.00 56.00 97 GLU A C 1
ATOM 757 O O . GLU A 1 97 ? 2.874 3.006 6.003 1.00 56.00 97 GLU A O 1
ATOM 762 N N . PRO A 1 98 ? 1.944 1.158 6.884 1.00 52.56 98 PRO A N 1
ATOM 763 C CA . PRO A 1 98 ? 2.497 0.317 5.837 1.00 52.56 98 PRO A CA 1
ATOM 764 C C . PRO A 1 98 ? 1.728 0.480 4.520 1.00 52.56 98 PRO A C 1
ATOM 766 O O . PRO A 1 98 ? 2.354 0.557 3.469 1.00 52.56 98 PRO A O 1
ATOM 769 N N . ILE A 1 99 ? 0.391 0.597 4.542 1.00 59.28 99 ILE A N 1
ATOM 770 C CA . ILE A 1 99 ? -0.404 0.771 3.312 1.00 59.28 99 ILE A CA 1
ATOM 771 C C . ILE A 1 99 ? -0.004 2.050 2.563 1.00 59.28 99 ILE A C 1
ATOM 773 O O . ILE A 1 99 ? 0.095 2.046 1.338 1.00 59.28 99 ILE A O 1
ATOM 777 N N . TYR A 1 100 ? 0.289 3.125 3.294 1.00 59.28 100 TYR A N 1
ATOM 778 C CA . TYR A 1 100 ? 0.743 4.401 2.737 1.00 59.28 100 TYR A CA 1
ATOM 779 C C . TYR A 1 100 ? 2.138 4.340 2.115 1.00 59.28 100 TYR A C 1
ATOM 781 O O . TYR A 1 100 ? 2.513 5.263 1.397 1.00 59.28 100 TYR A O 1
ATOM 789 N N . THR A 1 101 ? 2.904 3.285 2.392 1.00 64.69 101 THR A N 1
ATOM 790 C CA . THR A 1 101 ? 4.311 3.177 1.994 1.00 64.69 101 THR A CA 1
ATOM 791 C C . THR A 1 101 ? 4.542 2.071 0.957 1.00 64.69 101 THR A C 1
ATOM 793 O O . THR A 1 101 ? 5.444 2.195 0.131 1.00 64.69 101 THR A O 1
ATOM 796 N N . LEU A 1 102 ? 3.715 1.018 0.946 1.00 65.69 102 LEU A N 1
ATOM 797 C CA . LEU A 1 102 ? 3.942 -0.208 0.164 1.00 65.69 102 LEU A CA 1
ATOM 798 C C . LEU A 1 102 ? 3.933 -0.012 -1.364 1.00 65.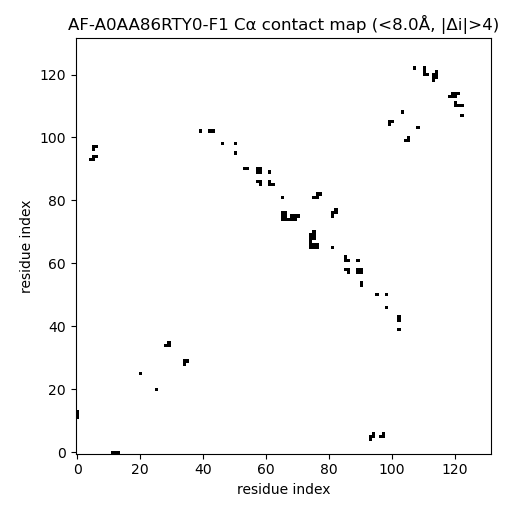69 102 LEU A C 1
ATOM 800 O O . LEU A 1 102 ? 4.732 -0.636 -2.053 1.00 65.69 102 LEU A O 1
ATOM 804 N N . GLU A 1 103 ? 3.085 0.868 -1.903 1.00 67.44 103 GLU A N 1
ATOM 805 C CA . GLU A 1 103 ? 2.944 1.092 -3.361 1.00 67.44 103 GLU A CA 1
ATOM 806 C C . GLU A 1 103 ? 3.523 2.446 -3.829 1.00 67.44 103 GLU A C 1
ATOM 808 O O . GLU A 1 103 ? 3.220 2.967 -4.916 1.00 67.44 103 GLU A O 1
ATOM 813 N N . GLY A 1 104 ? 4.393 3.016 -2.994 1.00 69.38 104 GLY A N 1
ATOM 814 C CA . GLY A 1 104 ? 4.936 4.364 -3.106 1.00 69.38 104 GLY A CA 1
ATOM 815 C C . GLY A 1 104 ? 4.346 5.277 -2.038 1.00 69.38 104 GLY A C 1
ATOM 816 O O . GLY A 1 104 ? 3.136 5.303 -1.832 1.00 69.38 104 GLY A O 1
ATOM 817 N N . THR A 1 105 ? 5.213 6.036 -1.370 1.00 79.62 105 THR A N 1
ATOM 818 C CA . THR A 1 105 ? 4.812 7.003 -0.345 1.00 79.62 105 THR A CA 1
ATOM 819 C C . THR A 1 105 ? 3.825 8.020 -0.915 1.00 79.62 105 THR A C 1
ATOM 821 O O . THR A 1 105 ? 3.906 8.372 -2.096 1.00 79.62 105 THR A O 1
ATOM 824 N N . TYR A 1 106 ? 2.945 8.547 -0.062 1.00 75.25 106 TYR A N 1
ATOM 825 C CA . TYR A 1 106 ? 2.031 9.647 -0.388 1.00 75.25 106 TYR A CA 1
ATOM 826 C C . TYR A 1 106 ? 2.702 10.763 -1.209 1.00 75.25 106 TYR A C 1
ATOM 828 O O . TYR A 1 106 ? 2.181 11.172 -2.246 1.00 75.25 106 TYR A O 1
ATOM 836 N N . ASP A 1 107 ? 3.905 11.183 -0.808 1.00 80.12 107 ASP A N 1
ATOM 837 C CA . ASP A 1 107 ? 4.671 12.216 -1.509 1.00 80.12 107 ASP A CA 1
ATOM 838 C C . ASP A 1 107 ? 5.054 11.800 -2.933 1.00 80.12 107 ASP A C 1
ATOM 840 O O . ASP A 1 107 ? 4.914 12.583 -3.869 1.00 80.12 107 ASP A O 1
ATOM 844 N N . ILE A 1 108 ? 5.481 10.551 -3.134 1.00 83.62 108 ILE A N 1
ATOM 845 C CA . ILE A 1 108 ? 5.844 10.035 -4.459 1.00 83.62 108 ILE A CA 1
ATOM 846 C C . ILE A 1 108 ? 4.614 9.966 -5.364 1.00 83.62 108 ILE A C 1
ATOM 848 O O . ILE A 1 108 ? 4.693 10.370 -6.523 1.00 83.62 108 ILE A O 1
ATOM 852 N N . ILE A 1 109 ? 3.471 9.508 -4.849 1.00 81.94 109 ILE A N 1
ATOM 853 C CA . ILE A 1 109 ? 2.215 9.455 -5.613 1.00 81.94 109 ILE A CA 1
ATOM 854 C C . ILE A 1 109 ? 1.768 10.868 -6.010 1.00 81.94 109 ILE A C 1
ATOM 856 O O . ILE A 1 109 ? 1.395 11.103 -7.164 1.00 81.94 109 ILE A O 1
ATOM 860 N N . ASN A 1 110 ? 1.876 11.830 -5.094 1.00 83.69 110 ASN A N 1
ATOM 861 C CA . ASN A 1 110 ? 1.570 13.228 -5.378 1.00 83.69 110 ASN A CA 1
ATOM 862 C C . ASN A 1 110 ? 2.545 13.858 -6.370 1.00 83.69 110 ASN A C 1
ATOM 864 O O . ASN A 1 110 ? 2.115 14.632 -7.215 1.00 83.69 110 ASN A O 1
ATOM 868 N N . LEU A 1 111 ? 3.834 13.519 -6.327 1.00 86.62 111 LEU A N 1
ATOM 869 C CA . LEU A 1 111 ? 4.815 13.992 -7.306 1.00 86.62 111 LEU A CA 1
ATOM 870 C C . LEU A 1 111 ? 4.582 13.386 -8.698 1.00 86.62 111 LEU A C 1
ATOM 872 O O . LEU A 1 111 ? 4.760 14.076 -9.702 1.00 86.62 111 LEU A O 1
ATOM 876 N N . VAL A 1 112 ? 4.145 12.124 -8.780 1.00 85.56 112 VAL A N 1
ATOM 877 C CA . VAL A 1 112 ? 3.717 11.493 -10.043 1.00 85.56 112 VAL A CA 1
ATOM 878 C C . VAL A 1 112 ? 2.495 12.207 -10.608 1.00 85.56 112 VAL A C 1
ATOM 880 O O . VAL A 1 112 ? 2.530 12.648 -11.754 1.00 85.56 112 VAL A O 1
ATOM 883 N N . THR A 1 113 ? 1.470 12.412 -9.783 1.00 83.69 113 THR A N 1
ATOM 884 C CA . THR A 1 113 ? 0.252 13.136 -10.176 1.00 83.69 113 THR A CA 1
ATOM 885 C C . THR A 1 113 ? 0.569 14.585 -10.551 1.00 83.69 113 THR A C 1
ATOM 887 O O . THR A 1 113 ? 0.107 15.095 -11.566 1.00 83.69 113 THR A O 1
ATOM 890 N N . GLY A 1 114 ? 1.425 15.249 -9.775 1.00 85.62 114 GLY A N 1
ATOM 891 C CA . GLY A 1 114 ? 1.879 16.610 -10.025 1.00 85.62 114 GLY A CA 1
ATOM 892 C C . GLY A 1 114 ? 2.598 16.730 -11.364 1.00 85.62 114 GLY A C 1
ATOM 893 O O . GLY A 1 114 ? 2.331 17.671 -12.106 1.00 85.62 114 GLY A O 1
ATOM 894 N N . ARG A 1 115 ? 3.435 15.754 -11.733 1.00 88.62 115 ARG A N 1
ATOM 895 C CA . ARG A 1 115 ? 4.054 15.700 -13.063 1.00 88.62 115 ARG A CA 1
ATOM 896 C C . ARG A 1 115 ? 3.023 15.519 -14.176 1.00 88.62 115 ARG A C 1
ATOM 898 O O . ARG A 1 115 ? 3.179 16.147 -15.216 1.00 88.62 115 ARG A O 1
ATOM 905 N N . GLU A 1 116 ? 2.011 14.677 -13.992 1.00 84.88 116 GLU A N 1
ATOM 906 C CA . GLU A 1 116 ? 0.962 14.470 -15.004 1.00 84.88 116 GLU A CA 1
ATOM 907 C C . GLU A 1 116 ? 0.100 15.720 -15.209 1.00 84.88 116 GL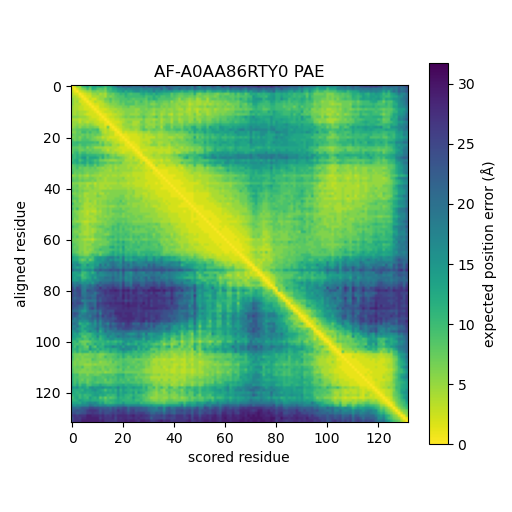U A C 1
ATOM 909 O O . GLU A 1 116 ? -0.203 16.076 -16.344 1.00 84.88 116 GLU A O 1
ATOM 914 N N . VAL A 1 117 ? -0.243 16.422 -14.126 1.00 87.75 117 VAL A N 1
ATOM 915 C CA . VAL A 1 117 ? -1.075 17.634 -14.175 1.00 87.75 117 VAL A CA 1
ATOM 916 C C . VAL A 1 117 ? -0.293 18.843 -14.689 1.00 87.75 117 VAL A C 1
ATOM 918 O O . VAL A 1 117 ? -0.806 19.620 -15.490 1.00 87.75 117 VAL A O 1
ATOM 921 N N . THR A 1 118 ? 0.940 19.034 -14.217 1.00 88.38 118 THR A N 1
ATOM 922 C CA . THR A 1 118 ? 1.725 20.249 -14.502 1.00 88.38 118 THR A CA 1
ATOM 923 C C . THR A 1 118 ? 2.705 20.090 -15.663 1.00 88.38 118 THR A C 1
ATOM 925 O O . THR A 1 118 ? 3.200 21.087 -16.180 1.00 88.38 118 THR A O 1
ATOM 928 N N . GLY A 1 119 ? 3.033 18.859 -16.061 1.00 88.69 119 GLY A N 1
ATOM 929 C CA . GLY A 1 119 ? 4.086 18.553 -17.032 1.00 88.69 119 GLY A CA 1
ATOM 930 C C . GLY A 1 119 ? 5.515 18.604 -16.469 1.00 88.69 119 GLY A C 1
ATOM 931 O O . GLY A 1 119 ? 6.444 18.157 -17.143 1.00 88.69 119 GLY A O 1
ATOM 932 N N . PHE A 1 120 ? 5.721 19.090 -15.238 1.00 86.38 120 PHE A N 1
ATOM 933 C CA . PHE A 1 120 ? 7.049 19.250 -14.634 1.00 86.38 120 PHE A CA 1
ATOM 934 C C . PHE A 1 120 ? 7.361 18.139 -13.626 1.00 86.38 120 PHE A C 1
ATOM 936 O O . PHE A 1 120 ? 6.603 17.880 -12.695 1.00 86.38 120 PHE A O 1
ATOM 943 N N . ALA A 1 121 ? 8.509 17.478 -13.787 1.00 84.88 121 ALA A N 1
ATOM 944 C CA . ALA A 1 121 ? 8.967 16.445 -12.861 1.00 84.88 121 ALA A CA 1
ATOM 945 C C . ALA A 1 121 ? 9.773 17.058 -11.702 1.00 84.88 121 ALA A C 1
ATOM 947 O O . ALA A 1 121 ? 10.731 17.786 -11.945 1.00 84.88 121 ALA A O 1
ATOM 948 N N . SER A 1 122 ? 9.438 16.705 -10.456 1.00 85.56 122 SER A N 1
ATOM 949 C CA . SER A 1 122 ? 10.102 17.222 -9.243 1.00 85.56 122 SER A CA 1
ATOM 950 C C . SER A 1 122 ? 10.589 16.106 -8.303 1.00 85.56 122 SER A C 1
ATOM 952 O O . SER A 1 122 ? 10.498 16.219 -7.085 1.00 85.56 122 SER A O 1
ATOM 954 N N . PHE A 1 123 ? 11.086 15.000 -8.864 1.00 85.69 123 PHE A N 1
ATOM 955 C CA . PHE A 1 123 ? 11.596 13.865 -8.076 1.00 85.69 123 PHE A CA 1
ATOM 956 C C . PHE A 1 123 ? 13.038 14.049 -7.605 1.00 85.69 123 PHE A C 1
ATOM 958 O O . PHE A 1 123 ? 13.435 13.489 -6.588 1.00 85.69 123 PHE A O 1
ATOM 965 N N . ASN A 1 124 ? 13.834 14.795 -8.370 1.00 88.31 124 ASN A N 1
ATOM 966 C CA . ASN A 1 124 ? 15.249 14.964 -8.083 1.00 88.31 124 ASN A CA 1
ATOM 967 C C . ASN A 1 124 ? 15.453 16.119 -7.099 1.00 88.31 124 ASN A C 1
ATOM 969 O O . ASN A 1 124 ? 14.786 17.150 -7.232 1.00 88.31 124 ASN A O 1
ATOM 973 N N . PRO A 1 125 ? 16.399 15.989 -6.153 1.00 82.50 125 PRO A N 1
ATOM 974 C CA . PRO A 1 125 ? 16.779 17.109 -5.310 1.00 82.50 125 PRO A CA 1
ATOM 975 C C . PRO A 1 125 ? 17.314 18.252 -6.179 1.00 82.50 125 PRO A C 1
ATOM 977 O O . PRO A 1 125 ? 17.926 18.025 -7.228 1.00 82.50 125 PRO A O 1
ATOM 980 N N . ALA A 1 126 ? 17.104 19.491 -5.732 1.00 78.88 126 ALA A N 1
ATOM 981 C CA . ALA A 1 126 ? 17.745 20.639 -6.356 1.00 78.88 126 ALA A CA 1
ATOM 982 C C . ALA A 1 126 ? 19.264 20.417 -6.353 1.00 78.88 126 ALA A C 1
ATOM 984 O O . ALA A 1 126 ? 19.823 20.035 -5.324 1.00 78.88 126 ALA A O 1
ATOM 985 N N . ALA A 1 127 ? 19.920 20.638 -7.497 1.00 71.44 127 ALA A N 1
ATOM 986 C CA . ALA A 1 127 ? 21.367 20.511 -7.606 1.00 71.44 127 ALA A CA 1
ATOM 987 C C . ALA A 1 127 ? 22.024 21.323 -6.481 1.00 71.44 127 ALA A C 1
ATOM 989 O O . ALA A 1 127 ? 21.908 22.551 -6.432 1.00 71.44 127 ALA A O 1
ATOM 990 N N . GLN A 1 128 ? 22.667 20.628 -5.543 1.00 61.75 128 GLN A N 1
ATOM 991 C CA . GLN A 1 128 ? 23.357 21.258 -4.433 1.00 61.75 128 GLN A CA 1
ATOM 992 C C . GLN A 1 128 ? 24.525 22.042 -5.032 1.00 61.75 128 GLN A C 1
ATOM 994 O O . GLN A 1 128 ? 25.531 21.457 -5.425 1.00 61.75 128 GLN A O 1
ATOM 999 N N . LYS A 1 129 ? 24.392 23.370 -5.151 1.00 56.97 129 LYS A N 1
ATOM 1000 C CA . LYS A 1 129 ? 25.551 24.232 -5.405 1.00 56.97 129 LYS A CA 1
ATOM 1001 C C . LYS A 1 129 ? 26.528 23.942 -4.273 1.00 56.97 129 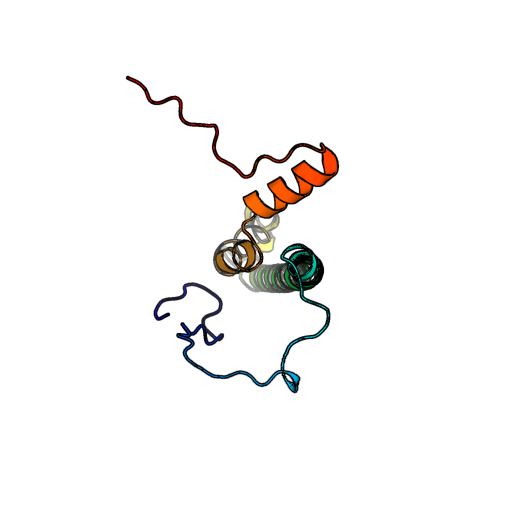LYS A C 1
ATOM 1003 O O . LYS A 1 129 ? 26.199 24.231 -3.120 1.00 56.97 129 LYS A O 1
ATOM 1008 N N . SER A 1 130 ? 27.668 23.318 -4.578 1.00 54.22 130 SER A N 1
ATOM 1009 C CA . SER A 1 130 ? 28.714 23.116 -3.582 1.00 54.22 130 SER A CA 1
ATOM 1010 C C . SER A 1 130 ? 29.043 24.493 -3.022 1.00 54.22 130 SER A C 1
ATOM 1012 O O . SER A 1 130 ? 29.504 25.368 -3.757 1.00 54.22 130 SER A O 1
ATOM 1014 N N . ARG A 1 131 ? 28.720 24.718 -1.749 1.00 57.81 131 ARG A N 1
ATOM 1015 C CA . ARG A 1 131 ? 29.232 25.874 -1.027 1.00 57.81 131 ARG A CA 1
ATOM 1016 C C . ARG A 1 131 ? 30.732 25.627 -0.892 1.00 57.81 131 ARG A C 1
ATOM 1018 O O . ARG A 1 131 ? 31.129 24.799 -0.076 1.00 57.81 131 ARG A O 1
ATOM 1025 N N . LEU A 1 132 ? 31.499 26.229 -1.798 1.00 49.34 132 LEU A N 1
ATOM 1026 C CA . LEU A 1 132 ? 32.910 26.531 -1.582 1.00 49.34 132 LEU A CA 1
ATOM 1027 C C . LEU A 1 132 ? 33.001 27.673 -0.569 1.00 49.34 132 LEU A C 1
ATOM 1029 O O . LEU A 1 132 ? 32.106 28.553 -0.617 1.00 49.34 132 LEU A O 1
#

InterPro domains:
  IPR009075 Acyl-CoA dehydrogenase/oxidase, C-terminal [PF00441] (38-83)
  IPR036250 Acyl-CoA dehydrogenase-like, C-terminal [SSF47203] (37-120)
  IPR045008 Acyl-coenzyme A oxidase 4-like [PTHR43188] (1-81)

Sequence (132 aa):
MENNIGFRIVQNGDTVLKVFVPDDDRIQGVNSFQDRNKVLAVSRVMVAWQLIGLSMGICDMCHRYLKERKRFGVPLAAFQSGKSNSCLVAKAFCDLEPIYTLEGTYDIINLVTGREVTGFASFNPAAQKSRL

Nearest PDB structures (foldseek):
  2vig-assembly1_D  TM=9.495E-01  e=9.108E-02  Homo sapiens
  2vig-assembly2_F  TM=8.318E-01  e=6.335E-02  Homo sapiens
  2vig-assembly1_B  TM=7.924E-01  e=7.596E-02  Homo sapiens
  5jsc-assembly1_D  TM=8.447E-01  e=1.391E-01  Paraburkholderia xenovorans LB400
  5jsc-assembly1_A-2  TM=8.308E-01  e=2.257E-01  Paraburkholderia xenovorans LB400

Secondary structure (DSSP, 8-state):
----SS-TTS------------GGGS-TT--SHHHHHHHHHHHHHHHHHHHHHHHHHHHHHHHHHHHH-EETTEEGGGSHHHHHSTTTSSSSSSSHHHHHHHTS-HHHHHHHHHHHHHS----SPP------

Radius of gyration: 22.55 Å; Cα contacts (8 Å, |Δi|>4): 65; chains: 1; bounding box: 59×46×56 Å

pLDDT: mean 74.23, std 13.52, range [41.56, 93.69]

Mean predicted aligned error: 11.07 Å

Foldseek 3Di:
DPDDLAPPVDDDDDDDDPDDDDPVNDDPPPDDVVSVVVVLVVVLVVLVVVLVVLLVVQLVVLVVQQQPDDDPNHGNCVDPCSVPCSSPPRRDDGHNVCSCPVSHHPVRVVQVVCCVVVVDHDPDPDPPPPPD